Protein AF-A0A1Q6M593-F1 (afdb_monomer)

Mean predicted aligned error: 5.98 Å

Foldseek 3Di:
DPPPPQPPQPPQPDDQAFQLCNQLSPPDHDPAQLVQLPDPDRADQDPVRNVVSNQSNLVSVQKHKDFDDLQDDDDPRKWKKWKWWFPDPDSVQIDMGMWTDPDQQQIWGDHGPGGIDLAAPVRDGRSDCQPGHNDPVTDIHTDGMMMIHRD

Nearest PDB structures (foldseek):
  8vp5-assembly1_B  TM=4.917E-01  e=2.073E-02  Acetivibrio thermocellus ATCC 27405
  7t56-assembly1_B  TM=4.575E-01  e=1.259E-02  Acetivibrio thermocellus
  4gjh-assembly1_A  TM=2.678E-01  e=1.955E+00  Mus musculus
  5e1t-assembly1_C  TM=2.452E-01  e=1.432E+00  Homo sapiens
  8sm1-assembly1_G  TM=2.936E-01  e=7.693E+00  Human herpesvirus 4 strain B95-8

Structure (mmCIF, N/CA/C/O backbone):
data_AF-A0A1Q6M593-F1
#
_entry.id   AF-A0A1Q6M593-F1
#
loop_
_atom_site.group_PDB
_atom_site.id
_atom_site.type_symbol
_atom_site.label_atom_id
_atom_site.label_alt_id
_atom_site.label_comp_id
_atom_site.label_asym_id
_atom_site.label_entity_id
_atom_site.label_seq_id
_atom_site.pdbx_PDB_ins_code
_atom_site.Cartn_x
_atom_site.Cartn_y
_atom_site.Cartn_z
_atom_site.occupancy
_atom_site.B_iso_or_equiv
_atom_site.auth_seq_id
_atom_site.auth_comp_id
_atom_site.auth_asym_id
_atom_site.auth_atom_id
_atom_site.pdbx_PDB_model_num
ATOM 1 N N . MET A 1 1 ? -27.924 -5.957 20.687 1.00 37.91 1 MET A N 1
ATOM 2 C CA . MET A 1 1 ? -26.575 -5.798 20.103 1.00 37.91 1 MET A CA 1
ATOM 3 C C . MET A 1 1 ? -26.739 -5.461 18.632 1.00 37.91 1 MET A C 1
ATOM 5 O O . MET A 1 1 ? -27.301 -6.270 17.906 1.00 37.91 1 MET A O 1
ATOM 9 N N . ARG A 1 2 ? -26.372 -4.248 18.200 1.00 31.42 2 ARG A N 1
ATOM 10 C CA . ARG A 1 2 ? -26.352 -3.916 16.767 1.00 31.42 2 ARG A CA 1
ATOM 11 C C . ARG A 1 2 ? -25.159 -4.650 16.160 1.00 31.42 2 ARG A C 1
ATOM 13 O O . ARG A 1 2 ? -24.045 -4.433 16.623 1.00 31.42 2 ARG A O 1
ATOM 20 N N . SER A 1 3 ? -25.382 -5.524 15.177 1.00 34.72 3 SER A N 1
ATOM 21 C CA . SER A 1 3 ? -24.277 -6.063 14.386 1.00 34.72 3 SER A CA 1
ATOM 22 C C . SER A 1 3 ? -23.689 -4.898 13.597 1.00 34.72 3 SER A C 1
ATOM 24 O O . SER A 1 3 ? -24.270 -4.448 12.606 1.00 34.72 3 SER A O 1
ATOM 26 N N . ILE A 1 4 ? -22.577 -4.357 14.073 1.00 39.09 4 ILE A N 1
ATOM 27 C CA . ILE A 1 4 ? -21.749 -3.484 13.255 1.00 39.09 4 ILE A CA 1
ATOM 28 C C . ILE A 1 4 ? -21.273 -4.398 12.122 1.00 39.09 4 ILE A C 1
ATOM 30 O O . ILE A 1 4 ? -20.815 -5.509 12.369 1.00 39.09 4 ILE A O 1
ATOM 34 N N . LYS A 1 5 ? -21.546 -4.041 10.869 1.00 36.59 5 LYS A N 1
ATOM 35 C CA . LYS A 1 5 ? -20.965 -4.758 9.731 1.00 36.59 5 LYS A CA 1
ATOM 36 C C . LYS A 1 5 ? -19.542 -4.236 9.585 1.00 36.59 5 LYS A C 1
ATOM 38 O O . LYS A 1 5 ? -19.353 -3.026 9.706 1.00 36.59 5 LYS A O 1
ATOM 43 N N . LYS A 1 6 ? -18.579 -5.124 9.300 1.00 46.41 6 LYS A N 1
ATOM 44 C CA . LYS A 1 6 ? -17.244 -4.732 8.816 1.00 46.41 6 LYS A CA 1
ATOM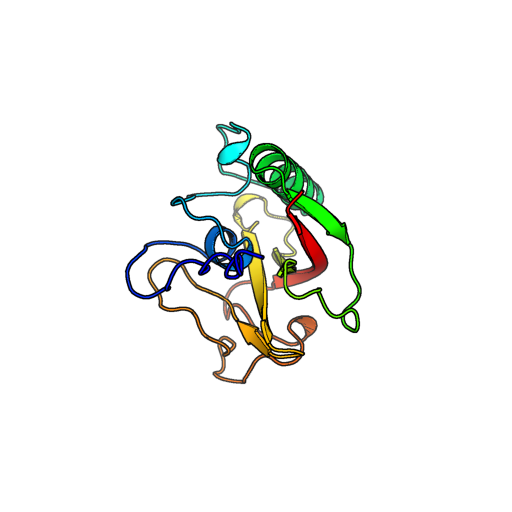 45 C C . LYS A 1 6 ? -17.452 -3.612 7.789 1.00 46.41 6 LYS A C 1
ATOM 47 O O . LYS A 1 6 ? -18.337 -3.801 6.938 1.00 46.41 6 LYS A O 1
ATOM 52 N N . PRO A 1 7 ? -16.763 -2.454 7.890 1.00 44.25 7 PRO A N 1
ATOM 53 C CA . PRO A 1 7 ? -16.890 -1.413 6.883 1.00 44.25 7 PRO A CA 1
ATOM 54 C C . PRO A 1 7 ? -16.755 -2.110 5.543 1.00 44.25 7 PRO A C 1
ATOM 56 O O . PRO A 1 7 ? -15.805 -2.876 5.348 1.00 44.25 7 PRO A O 1
ATOM 59 N N . ILE A 1 8 ? -17.762 -1.963 4.680 1.00 46.66 8 ILE A N 1
ATOM 60 C CA . ILE A 1 8 ? -17.663 -2.487 3.327 1.00 46.66 8 ILE A CA 1
ATOM 61 C C . ILE A 1 8 ? -16.540 -1.662 2.734 1.00 46.66 8 ILE A C 1
ATOM 63 O O . ILE A 1 8 ? -16.751 -0.521 2.328 1.00 46.66 8 ILE A O 1
ATOM 67 N N . GLY A 1 9 ? -15.332 -2.216 2.796 1.00 48.91 9 GLY A N 1
ATOM 68 C CA . GLY A 1 9 ? -14.206 -1.678 2.087 1.00 48.91 9 GLY A CA 1
ATOM 69 C C . GLY A 1 9 ? -14.649 -1.415 0.670 1.00 48.91 9 GLY A C 1
ATOM 70 O O . GLY A 1 9 ? -15.400 -2.229 0.125 1.00 48.91 9 GLY A O 1
ATOM 71 N N . LEU A 1 10 ? -14.290 -0.249 0.137 1.00 46.38 10 LEU A N 1
ATOM 72 C CA . LEU A 1 10 ? -14.780 0.244 -1.146 1.00 46.38 10 LEU A CA 1
ATOM 73 C C . LEU A 1 10 ? -15.029 -0.899 -2.130 1.00 46.38 10 LEU A C 1
ATOM 75 O O . LEU A 1 10 ? -14.093 -1.599 -2.512 1.00 46.38 10 LEU A O 1
ATOM 79 N N . THR A 1 11 ? -16.282 -1.086 -2.553 1.00 44.97 11 THR A N 1
ATOM 80 C CA . THR A 1 11 ? -16.617 -2.006 -3.643 1.00 44.97 11 THR A CA 1
ATOM 81 C C . THR A 1 11 ? -15.845 -1.541 -4.885 1.00 44.97 11 THR A C 1
ATOM 83 O O . THR A 1 11 ? -16.175 -0.482 -5.4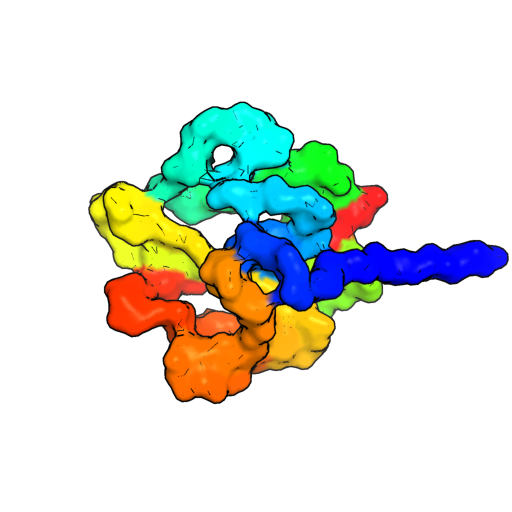26 1.00 44.97 11 THR A O 1
ATOM 86 N N . PRO A 1 12 ? -14.791 -2.248 -5.343 1.00 45.88 12 PRO A N 1
ATOM 87 C CA . PRO A 1 12 ? -13.750 -1.645 -6.186 1.00 45.88 12 PRO A CA 1
ATOM 88 C C . PRO A 1 12 ? -14.129 -1.425 -7.656 1.00 45.88 12 PRO A C 1
ATOM 90 O O . PRO A 1 12 ? -13.247 -1.334 -8.516 1.00 45.88 12 PRO A O 1
ATOM 93 N N . THR A 1 13 ? -15.417 -1.385 -7.979 1.00 42.97 13 THR A N 1
ATOM 94 C CA . THR A 1 13 ? -15.899 -1.410 -9.358 1.00 42.97 13 THR A CA 1
ATOM 95 C C . THR A 1 13 ? -15.874 -0.046 -10.043 1.00 42.97 13 THR A C 1
ATOM 97 O O . THR A 1 13 ? -15.869 -0.030 -11.270 1.00 42.97 13 THR A O 1
ATOM 100 N N . GLU A 1 14 ? -15.788 1.073 -9.306 1.00 38.09 14 GLU A N 1
ATOM 101 C CA . GLU A 1 14 ? -16.044 2.404 -9.897 1.00 38.09 14 GLU A CA 1
ATOM 102 C C . GLU A 1 14 ? -15.037 3.526 -9.583 1.00 38.09 14 GLU A C 1
ATOM 104 O O . GLU A 1 14 ? -15.208 4.632 -10.092 1.00 38.09 14 GLU A O 1
ATOM 109 N N . ARG A 1 15 ? -13.967 3.314 -8.797 1.00 42.47 15 ARG A N 1
ATOM 110 C CA . ARG A 1 15 ? -13.082 4.435 -8.400 1.00 42.47 15 ARG A CA 1
ATOM 111 C C . ARG A 1 15 ? -11.608 4.260 -8.766 1.00 42.47 15 ARG A C 1
ATOM 113 O O . ARG A 1 15 ? -11.031 3.178 -8.631 1.00 42.47 15 ARG A O 1
ATOM 120 N N . ARG A 1 16 ? -11.037 5.378 -9.237 1.00 46.31 16 ARG A N 1
ATOM 121 C CA . ARG A 1 16 ? -9.662 5.658 -9.701 1.00 46.31 16 ARG A CA 1
ATOM 122 C C . ARG A 1 16 ? -8.604 5.542 -8.588 1.00 46.31 16 ARG A C 1
ATOM 124 O O . ARG A 1 16 ? -7.731 6.387 -8.485 1.00 46.31 16 ARG A O 1
ATOM 131 N N . LEU A 1 17 ? -8.716 4.535 -7.736 1.00 57.91 17 LEU A N 1
ATOM 132 C CA . LEU A 1 17 ? -7.809 4.326 -6.612 1.00 57.91 17 LEU A CA 1
ATOM 133 C C . LEU A 1 17 ? -6.574 3.571 -7.092 1.00 57.91 17 LEU A C 1
ATOM 135 O O . LEU A 1 17 ? -6.686 2.690 -7.954 1.00 57.91 17 LEU A O 1
ATOM 139 N N . ASP A 1 18 ? -5.419 3.941 -6.565 1.00 80.44 18 ASP A N 1
ATOM 140 C CA . ASP A 1 18 ? -4.168 3.212 -6.732 1.00 80.44 18 ASP A CA 1
ATOM 141 C C . ASP A 1 18 ? -4.024 2.114 -5.665 1.00 80.44 18 ASP A C 1
ATOM 143 O O . ASP A 1 18 ? -4.982 1.758 -4.967 1.00 80.44 18 ASP A O 1
ATOM 147 N N . CYS A 1 19 ? -2.840 1.508 -5.608 1.00 89.62 19 CYS A N 1
ATOM 148 C CA . CYS A 1 19 ? -2.546 0.395 -4.720 1.00 89.62 19 CYS A CA 1
ATOM 149 C C . CYS A 1 19 ? -2.647 0.800 -3.245 1.00 89.62 19 CYS A C 1
ATOM 151 O O . CYS A 1 19 ? -3.146 0.006 -2.450 1.00 89.62 19 CYS A O 1
ATOM 153 N N . TYR A 1 20 ? -2.260 2.033 -2.903 1.00 91.88 20 TYR A N 1
ATOM 154 C CA . TYR A 1 20 ? -2.268 2.561 -1.543 1.00 91.88 20 TYR A CA 1
ATOM 155 C C . TYR A 1 20 ? -3.689 2.695 -0.995 1.00 91.88 20 TYR A C 1
ATOM 157 O O . TYR A 1 20 ? -4.048 2.014 -0.032 1.00 91.88 20 TYR A O 1
ATOM 165 N N . ALA A 1 21 ? -4.542 3.484 -1.655 1.00 89.19 21 ALA A N 1
ATOM 166 C CA . ALA A 1 21 ? -5.907 3.694 -1.174 1.00 89.19 21 ALA A CA 1
ATOM 167 C C . ALA A 1 21 ? -6.728 2.396 -1.149 1.00 89.19 21 ALA A C 1
ATOM 169 O O . ALA A 1 21 ? -7.566 2.192 -0.268 1.00 89.19 21 ALA A O 1
ATOM 170 N N . TYR A 1 22 ? -6.465 1.491 -2.098 1.00 89.25 22 TYR A N 1
ATOM 171 C CA . TYR A 1 22 ? -7.052 0.157 -2.091 1.00 89.25 22 TYR A CA 1
ATOM 172 C C . TYR A 1 22 ? -6.593 -0.671 -0.886 1.00 89.25 22 TYR A C 1
ATOM 174 O O . TYR A 1 22 ? -7.434 -1.210 -0.161 1.00 89.25 22 TYR A O 1
ATOM 182 N N . ALA A 1 23 ? -5.281 -0.787 -0.676 1.00 92.69 23 ALA A N 1
ATOM 183 C CA . ALA A 1 23 ? -4.734 -1.647 0.361 1.00 92.69 23 ALA A CA 1
ATOM 184 C C . ALA A 1 23 ? -5.098 -1.152 1.765 1.00 92.69 23 ALA A C 1
ATOM 186 O O . ALA A 1 23 ? -5.520 -1.953 2.596 1.00 92.69 23 ALA A O 1
ATOM 187 N N . CYS A 1 24 ? -5.050 0.161 1.989 1.00 91.56 24 CYS A N 1
ATOM 188 C CA . CYS A 1 24 ? -5.418 0.784 3.262 1.00 91.56 24 CYS A CA 1
ATOM 189 C C . CYS A 1 24 ? -6.930 0.921 3.476 1.00 91.56 24 CYS A C 1
ATOM 191 O O . CYS A 1 24 ? -7.369 1.429 4.500 1.00 91.56 24 CYS A O 1
ATOM 193 N N . ASN A 1 25 ? -7.743 0.453 2.525 1.00 86.56 25 ASN A N 1
ATOM 194 C CA . ASN A 1 25 ? -9.197 0.488 2.620 1.00 86.56 25 ASN A CA 1
ATOM 195 C C . ASN A 1 25 ? -9.795 1.905 2.795 1.00 86.56 25 ASN A C 1
ATOM 197 O O . ASN A 1 25 ? -10.821 2.081 3.452 1.00 86.56 25 ASN A O 1
ATOM 201 N N . LEU A 1 26 ? -9.169 2.917 2.189 1.00 84.56 26 LEU A N 1
ATOM 202 C CA . LEU A 1 26 ? -9.514 4.326 2.395 1.00 84.56 26 LEU A CA 1
ATOM 203 C C . LEU A 1 26 ? -10.730 4.737 1.574 1.00 84.56 26 LEU A C 1
ATOM 205 O O . LEU A 1 26 ? -10.704 4.673 0.353 1.00 84.56 26 LEU A O 1
ATOM 209 N N . ASN A 1 27 ? -11.781 5.249 2.215 1.00 71.31 27 ASN A N 1
ATOM 210 C CA . ASN A 1 27 ? -13.055 5.565 1.548 1.00 71.31 27 ASN A CA 1
ATOM 211 C C . ASN A 1 27 ? -13.048 6.833 0.667 1.00 71.31 27 ASN A C 1
ATOM 213 O O . ASN A 1 27 ? -14.065 7.168 0.046 1.00 71.31 27 ASN A O 1
ATOM 217 N N . LYS A 1 28 ? -11.909 7.522 0.571 1.00 71.25 28 LYS A N 1
ATOM 218 C CA . LYS A 1 28 ? -11.703 8.748 -0.208 1.00 71.25 28 LYS A CA 1
ATOM 219 C C . LYS A 1 28 ? -10.608 8.532 -1.263 1.00 71.25 28 LYS A C 1
ATOM 221 O O . LYS A 1 28 ? -9.643 7.826 -0.985 1.00 71.25 28 LYS A O 1
ATOM 226 N N . PRO A 1 29 ? -10.739 9.102 -2.478 1.00 69.44 29 PRO A N 1
ATOM 227 C CA . PRO A 1 29 ? -9.648 9.105 -3.445 1.00 69.44 29 PRO A CA 1
ATOM 228 C C . PRO A 1 29 ? -8.393 9.715 -2.830 1.00 69.44 29 PRO A C 1
ATOM 230 O O . PRO A 1 29 ? -8.482 10.794 -2.250 1.00 69.44 29 PRO A O 1
ATOM 233 N N . GLN A 1 30 ? -7.270 9.014 -2.942 1.00 78.00 30 GLN A N 1
ATOM 234 C CA . GLN A 1 30 ? -5.941 9.524 -2.621 1.00 78.00 30 GLN A CA 1
ATOM 235 C C . GLN A 1 30 ? -5.086 9.396 -3.876 1.00 78.00 30 GLN A C 1
ATOM 237 O O . GLN A 1 30 ? -5.235 8.429 -4.630 1.00 78.00 30 GLN A O 1
ATOM 242 N N . ASP A 1 31 ? -4.252 10.398 -4.111 1.00 76.62 31 ASP A N 1
ATOM 243 C CA . ASP A 1 31 ? -3.313 10.429 -5.221 1.00 76.62 31 ASP A CA 1
ATOM 244 C C . ASP A 1 31 ? -1.913 9.969 -4.814 1.00 76.62 31 ASP A C 1
ATOM 246 O O . ASP A 1 31 ? -1.174 9.511 -5.684 1.00 76.62 31 ASP A O 1
ATOM 250 N N . TYR A 1 32 ? -1.562 10.094 -3.532 1.00 86.75 32 TYR A N 1
ATOM 251 C CA . TYR A 1 32 ? -0.274 9.700 -2.968 1.00 86.75 32 TYR A CA 1
ATOM 252 C C . TYR A 1 32 ? -0.374 9.512 -1.446 1.00 86.75 32 TYR A C 1
ATOM 254 O O . TYR A 1 32 ? -1.341 9.930 -0.807 1.00 86.75 32 TYR A O 1
ATOM 262 N N . ILE A 1 33 ? 0.641 8.873 -0.872 1.00 91.69 33 ILE A N 1
ATOM 263 C CA . ILE A 1 33 ? 0.789 8.665 0.568 1.00 91.69 33 ILE A CA 1
ATOM 264 C C . ILE A 1 33 ? 1.239 9.935 1.305 1.00 91.69 33 ILE A C 1
ATOM 266 O O . ILE A 1 33 ? 2.151 10.631 0.860 1.00 91.69 33 ILE A O 1
ATOM 270 N N . GLY A 1 34 ? 0.621 10.231 2.447 1.00 93.94 34 GLY A N 1
ATOM 271 C CA . GLY A 1 34 ? 0.821 11.468 3.212 1.00 93.94 34 GLY A CA 1
ATOM 272 C C . GLY A 1 34 ? -0.203 12.559 2.882 1.00 93.94 34 GLY A C 1
ATOM 273 O O . GLY A 1 34 ? -0.238 13.598 3.540 1.00 93.94 34 GLY A O 1
ATOM 274 N N . GLN A 1 35 ? -1.050 12.354 1.869 1.00 92.62 35 GLN A N 1
ATOM 275 C CA . GLN A 1 35 ? -2.043 13.348 1.469 1.00 92.62 35 GLN A CA 1
ATOM 276 C C . GLN A 1 35 ? -3.095 13.594 2.563 1.00 92.62 35 GLN A C 1
ATOM 278 O O . GLN A 1 35 ? -3.586 14.716 2.688 1.00 92.62 35 GLN A O 1
ATOM 283 N N . ILE A 1 36 ? -3.447 12.583 3.364 1.00 92.62 36 ILE A N 1
ATOM 284 C CA . ILE A 1 36 ? -4.425 12.740 4.451 1.00 92.62 36 ILE A CA 1
ATOM 285 C C . ILE A 1 36 ? -3.833 13.592 5.570 1.00 92.62 36 ILE A C 1
ATOM 287 O O . ILE A 1 36 ? -4.500 14.508 6.045 1.00 92.62 36 ILE A O 1
ATOM 291 N N . ALA A 1 37 ? -2.576 13.334 5.924 1.00 94.38 37 ALA A N 1
ATOM 292 C CA . ALA A 1 37 ? -1.823 14.086 6.920 1.00 94.38 37 ALA A CA 1
ATOM 293 C C . ALA A 1 37 ? -1.382 15.486 6.447 1.00 94.38 37 ALA A C 1
ATOM 295 O O . ALA A 1 37 ? -0.736 16.218 7.195 1.00 94.38 37 ALA A O 1
ATOM 296 N N . GLY A 1 38 ? -1.729 15.882 5.217 1.00 94.25 38 GLY A N 1
ATOM 297 C CA . GLY A 1 38 ? -1.484 17.227 4.700 1.00 94.25 38 GLY A CA 1
ATOM 298 C C . GLY A 1 38 ? -0.098 17.449 4.092 1.00 94.25 38 GLY A C 1
ATOM 299 O O . GLY A 1 38 ? 0.296 18.600 3.912 1.00 94.25 38 GLY A O 1
ATOM 300 N N . TYR A 1 39 ? 0.643 16.392 3.741 1.00 92.38 39 TYR A N 1
ATOM 301 C CA . TYR A 1 39 ? 1.884 16.542 2.977 1.00 92.38 39 TYR A CA 1
ATOM 302 C C . TYR A 1 39 ? 1.557 17.079 1.575 1.00 92.38 39 TYR A C 1
ATOM 304 O O . TYR A 1 39 ? 0.776 16.479 0.837 1.00 92.38 39 TYR A O 1
ATOM 312 N N . GLU A 1 40 ? 2.151 18.211 1.197 1.00 88.81 40 GLU A N 1
ATOM 313 C CA . GLU A 1 40 ? 1.930 18.835 -0.119 1.00 88.81 40 GLU A CA 1
ATOM 314 C C . GLU A 1 40 ? 2.791 18.209 -1.226 1.00 88.81 40 GLU A C 1
ATOM 316 O O . GLU A 1 40 ? 2.402 18.215 -2.395 1.00 88.81 40 GLU A O 1
ATOM 321 N N . ASP A 1 41 ? 3.953 17.656 -0.866 1.00 86.19 41 ASP A N 1
ATOM 322 C CA . ASP A 1 41 ? 4.827 16.956 -1.804 1.00 86.19 41 ASP A CA 1
ATOM 323 C C . ASP A 1 41 ? 4.342 15.519 -2.004 1.00 86.19 41 ASP A C 1
ATOM 325 O O . ASP A 1 41 ? 4.215 14.751 -1.051 1.00 86.19 41 ASP A O 1
ATOM 329 N N . LYS A 1 42 ? 4.085 15.149 -3.255 1.00 85.12 42 LYS A N 1
ATOM 330 C CA . LYS A 1 42 ? 3.657 13.799 -3.636 1.00 85.12 42 LYS A CA 1
ATOM 331 C C . LYS A 1 42 ? 4.820 12.812 -3.717 1.00 85.12 42 LYS A C 1
ATOM 333 O O . LYS A 1 42 ? 4.585 11.603 -3.673 1.00 85.12 42 LYS A O 1
ATOM 338 N N . ASP A 1 43 ? 6.035 13.319 -3.905 1.00 84.88 43 ASP A N 1
ATOM 339 C CA . ASP A 1 43 ? 7.199 12.487 -4.128 1.00 84.88 43 ASP A CA 1
ATOM 340 C C . ASP A 1 43 ? 7.708 11.966 -2.775 1.00 84.88 43 ASP A C 1
ATOM 342 O O . ASP A 1 43 ? 7.659 12.642 -1.742 1.00 84.88 43 ASP A O 1
ATOM 346 N N . VAL A 1 44 ? 8.150 10.713 -2.786 1.00 82.81 44 VAL A N 1
ATOM 347 C CA . VAL A 1 44 ? 8.778 10.017 -1.660 1.00 82.81 44 VAL A CA 1
ATO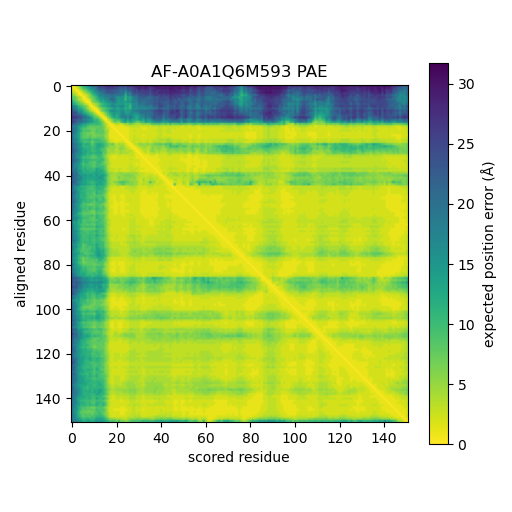M 348 C C . VAL A 1 44 ? 10.038 9.361 -2.183 1.00 82.81 44 VAL A C 1
ATOM 350 O O . VAL A 1 44 ? 10.070 8.914 -3.328 1.00 82.81 44 VAL A O 1
ATOM 353 N N . PHE A 1 45 ? 11.081 9.304 -1.363 1.00 86.12 45 PHE A N 1
ATOM 354 C CA . PHE A 1 45 ? 12.408 8.895 -1.837 1.00 86.12 45 PHE A CA 1
ATOM 355 C C . PHE A 1 45 ? 13.064 7.816 -0.976 1.00 86.12 45 PHE A C 1
ATOM 357 O O . PHE A 1 45 ? 14.224 7.467 -1.200 1.00 86.12 45 PHE A O 1
ATOM 364 N N . SER A 1 46 ? 12.356 7.310 0.034 1.00 91.06 46 SER A N 1
ATOM 365 C CA . SER A 1 46 ? 12.854 6.261 0.924 1.00 91.06 46 SER A CA 1
ATOM 366 C C . SER A 1 46 ? 11.721 5.428 1.511 1.00 91.06 46 SER A C 1
ATOM 368 O O . SER A 1 46 ? 10.569 5.866 1.579 1.00 91.06 46 SER A O 1
ATOM 370 N N . LYS A 1 47 ? 12.035 4.198 1.929 1.00 93.12 47 LYS A N 1
ATOM 371 C CA . LYS A 1 47 ? 11.036 3.305 2.537 1.00 93.12 47 LYS A CA 1
ATOM 372 C C . LYS A 1 47 ? 10.608 3.829 3.903 1.00 93.12 47 LYS A C 1
ATOM 374 O O . LYS A 1 47 ? 9.453 3.668 4.275 1.00 93.12 47 LYS A O 1
ATOM 379 N N . GL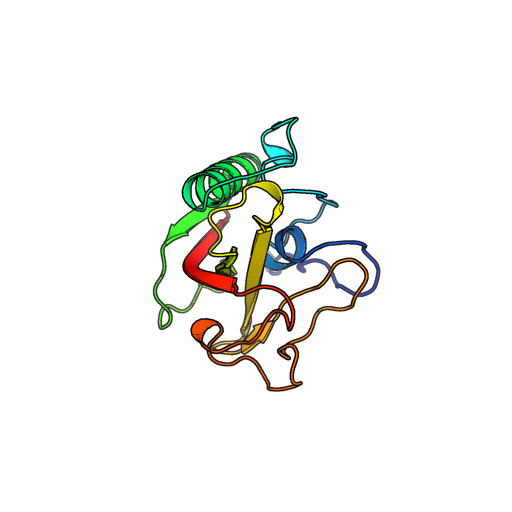U A 1 48 ? 11.526 4.480 4.612 1.00 95.06 48 GLU A N 1
ATOM 380 C CA . GLU A 1 48 ? 11.283 5.138 5.888 1.00 95.06 48 GLU A CA 1
ATOM 381 C C . GLU A 1 48 ? 10.230 6.236 5.727 1.00 95.06 48 GLU A C 1
ATOM 383 O O . GLU A 1 48 ? 9.266 6.259 6.481 1.00 95.06 48 GLU A O 1
ATOM 388 N N . GLU A 1 49 ? 10.347 7.065 4.687 1.00 94.44 49 GLU A N 1
ATOM 389 C CA . GLU A 1 49 ? 9.376 8.119 4.385 1.00 94.44 49 GLU A CA 1
ATOM 390 C C . GLU A 1 49 ? 8.006 7.556 3.975 1.00 94.44 49 GLU A C 1
ATOM 392 O O . GLU A 1 49 ? 6.972 8.072 4.394 1.00 94.44 49 GLU A O 1
ATOM 397 N N . VAL A 1 50 ? 7.971 6.460 3.206 1.00 95.44 50 VAL A N 1
ATOM 398 C CA . VAL A 1 50 ? 6.706 5.777 2.881 1.00 95.44 50 VAL A CA 1
ATOM 399 C C . VAL A 1 50 ? 6.030 5.257 4.156 1.00 95.44 50 VAL A C 1
ATOM 401 O O . VAL A 1 50 ? 4.825 5.421 4.320 1.00 95.44 50 VAL A O 1
ATOM 404 N N . ILE A 1 51 ? 6.783 4.653 5.079 1.00 97.50 51 ILE A N 1
ATOM 405 C CA . ILE A 1 51 ? 6.237 4.154 6.350 1.00 97.50 51 ILE A CA 1
ATOM 406 C C . ILE A 1 51 ? 5.791 5.314 7.251 1.00 97.50 51 ILE A C 1
ATOM 408 O O . ILE A 1 51 ? 4.711 5.245 7.832 1.00 97.50 51 ILE A O 1
ATOM 412 N N . GLU A 1 52 ? 6.575 6.387 7.349 1.00 97.38 52 GLU A N 1
ATOM 413 C CA . GLU A 1 52 ? 6.223 7.585 8.120 1.00 97.38 52 GLU A CA 1
ATOM 414 C C . GLU A 1 52 ? 4.894 8.176 7.639 1.00 97.38 52 GLU A C 1
ATOM 416 O O . GLU A 1 52 ? 3.970 8.368 8.430 1.00 97.38 52 GLU A O 1
ATOM 421 N N . ARG A 1 53 ? 4.766 8.391 6.326 1.00 96.62 53 ARG A N 1
ATOM 422 C CA . ARG A 1 53 ? 3.560 8.968 5.729 1.00 96.62 53 ARG A CA 1
ATOM 423 C C . ARG A 1 53 ? 2.361 8.017 5.783 1.00 96.62 53 ARG A C 1
ATOM 425 O O . ARG A 1 53 ? 1.240 8.490 5.950 1.00 96.62 53 ARG A O 1
ATOM 432 N N . LEU A 1 54 ? 2.577 6.695 5.710 1.00 96.81 54 LEU A N 1
ATOM 433 C CA . LEU A 1 54 ? 1.539 5.691 5.991 1.00 96.81 54 LEU A CA 1
ATOM 434 C C . LEU A 1 54 ? 0.977 5.895 7.399 1.00 96.81 54 LEU A C 1
ATOM 436 O O . LEU A 1 54 ? -0.234 5.981 7.576 1.00 96.81 54 LEU A O 1
ATOM 440 N N . ILE A 1 55 ? 1.859 5.945 8.399 1.00 97.62 55 ILE A N 1
ATOM 441 C CA . ILE A 1 55 ? 1.471 6.071 9.805 1.00 97.62 55 ILE A CA 1
ATOM 442 C C . ILE A 1 55 ? 0.744 7.396 10.035 1.00 97.62 55 ILE A C 1
ATOM 444 O O . ILE A 1 55 ? -0.294 7.400 10.695 1.00 97.62 55 ILE A O 1
ATOM 448 N N . ALA A 1 56 ? 1.250 8.496 9.475 1.00 97.00 56 ALA A N 1
ATOM 449 C CA . ALA A 1 56 ? 0.632 9.812 9.599 1.00 97.00 56 ALA A CA 1
ATOM 450 C C . ALA A 1 56 ? -0.793 9.822 9.019 1.00 97.00 56 ALA A C 1
ATOM 452 O O . ALA A 1 56 ? -1.734 10.193 9.716 1.00 97.00 56 ALA A O 1
ATOM 453 N N . ASP A 1 57 ? -0.975 9.329 7.789 1.00 95.31 57 ASP A N 1
ATOM 454 C CA . ASP A 1 57 ? -2.294 9.252 7.153 1.00 95.31 57 ASP A CA 1
ATOM 455 C C . ASP A 1 57 ? -3.275 8.371 7.934 1.00 95.31 57 ASP A C 1
ATOM 457 O O . ASP A 1 57 ? -4.450 8.711 8.053 1.00 95.31 57 ASP A O 1
ATOM 461 N N . MET A 1 58 ? -2.813 7.222 8.437 1.00 94.69 58 MET A N 1
ATOM 462 C CA . MET A 1 58 ? -3.670 6.301 9.184 1.00 94.69 58 MET A CA 1
ATOM 463 C C . MET A 1 58 ? -4.037 6.867 10.558 1.00 94.69 58 MET A C 1
ATOM 465 O O . MET A 1 58 ? -5.162 6.675 11.008 1.00 94.69 58 MET A O 1
ATOM 469 N N . THR A 1 59 ? -3.135 7.617 11.194 1.00 95.31 59 THR A N 1
ATOM 470 C CA . THR A 1 59 ? -3.401 8.281 12.480 1.00 95.31 59 THR A CA 1
ATOM 471 C C . THR A 1 59 ? -4.547 9.286 12.360 1.00 95.31 59 THR A C 1
ATOM 473 O O . THR A 1 59 ? -5.429 9.297 13.213 1.00 95.31 59 THR A O 1
ATOM 476 N N . GLU A 1 60 ? -4.588 10.069 11.279 1.00 94.56 60 GLU A N 1
ATOM 477 C CA . GLU A 1 60 ? -5.687 11.008 10.992 1.00 94.56 60 GLU A CA 1
ATOM 478 C C . GLU A 1 60 ? -7.037 10.315 10.722 1.00 94.56 60 GLU A C 1
ATOM 480 O O . GLU A 1 60 ? -8.091 10.945 10.795 1.00 94.56 60 GLU A O 1
ATOM 485 N N . GLU A 1 61 ? -7.022 9.019 10.405 1.00 90.50 61 GLU A N 1
ATOM 486 C CA . GLU A 1 61 ? -8.218 8.194 10.201 1.00 90.50 61 GLU A CA 1
ATOM 487 C C . GLU A 1 61 ? -8.554 7.330 11.431 1.00 90.50 61 GLU A C 1
ATOM 489 O O . GLU A 1 61 ? -9.342 6.392 11.312 1.00 90.50 61 GLU A O 1
ATOM 494 N N . ASP A 1 62 ? -7.959 7.621 12.595 1.00 93.25 62 ASP A N 1
ATOM 495 C CA . ASP A 1 62 ? -8.093 6.830 13.825 1.00 93.25 62 ASP A CA 1
ATOM 496 C C . ASP A 1 62 ? -7.716 5.346 13.611 1.00 93.25 62 ASP A C 1
ATOM 498 O O . ASP A 1 62 ? -8.357 4.424 14.117 1.00 93.25 62 ASP A O 1
ATOM 502 N N . ILE A 1 63 ? -6.667 5.088 12.825 1.00 94.19 63 ILE A N 1
ATOM 503 C CA . ILE A 1 63 ? -6.137 3.752 12.537 1.00 94.19 63 ILE A CA 1
ATOM 504 C C . ILE A 1 63 ? -4.701 3.661 13.057 1.00 94.19 63 ILE A C 1
ATOM 506 O O . ILE A 1 63 ? -3.788 4.335 12.582 1.00 94.19 63 ILE A O 1
ATOM 510 N N . TYR A 1 64 ? -4.471 2.755 14.002 1.00 94.69 64 TYR A N 1
ATOM 511 C CA . TYR A 1 64 ? -3.131 2.412 14.459 1.00 94.69 64 TYR A CA 1
ATOM 512 C C . TYR A 1 64 ? -2.442 1.458 13.475 1.00 94.69 64 TYR A C 1
ATOM 514 O O . TYR A 1 64 ? -3.017 0.453 13.056 1.00 94.69 64 TYR A O 1
ATOM 522 N N . VAL A 1 65 ? -1.189 1.755 13.127 1.00 97.44 65 VAL A N 1
ATOM 523 C CA . VAL A 1 65 ? -0.362 0.927 12.239 1.00 97.44 65 VAL A CA 1
ATOM 524 C C . VAL A 1 65 ? 0.726 0.243 13.049 1.00 97.44 65 VAL A C 1
ATOM 526 O O . VAL A 1 65 ? 1.460 0.890 13.796 1.00 97.44 65 VAL A O 1
ATOM 529 N N . ARG A 1 66 ? 0.877 -1.064 12.856 1.00 97.25 66 ARG A N 1
ATOM 530 C CA . ARG A 1 66 ? 1.971 -1.842 13.448 1.00 97.25 66 ARG A CA 1
ATOM 531 C C . ARG A 1 66 ? 2.547 -2.828 12.455 1.00 97.25 66 ARG A C 1
ATOM 533 O O . ARG A 1 66 ? 1.846 -3.294 11.561 1.00 97.25 66 ARG A O 1
ATOM 540 N N . GLU A 1 67 ? 3.807 -3.183 12.648 1.00 97.88 67 GLU A N 1
ATOM 541 C CA . GLU A 1 67 ? 4.418 -4.287 11.915 1.00 97.88 67 GLU A CA 1
ATOM 542 C C . GLU A 1 67 ? 3.734 -5.622 12.243 1.00 97.88 67 GLU A C 1
ATOM 544 O O . GLU A 1 67 ? 3.134 -5.807 13.309 1.00 97.88 67 GLU A O 1
ATOM 549 N N . ALA A 1 68 ? 3.834 -6.554 11.302 1.00 97.44 68 ALA A N 1
ATOM 550 C CA . ALA A 1 68 ? 3.308 -7.903 11.424 1.00 97.44 68 ALA A CA 1
ATOM 551 C C . ALA A 1 68 ? 4.227 -8.929 10.754 1.00 97.44 68 ALA A C 1
ATOM 553 O O . ALA A 1 68 ? 5.109 -8.596 9.960 1.00 97.44 68 ALA A O 1
ATOM 554 N N . SER A 1 69 ? 4.001 -10.207 11.051 1.00 96.94 69 SER A N 1
ATOM 555 C CA . SER A 1 69 ? 4.644 -11.316 10.335 1.00 96.94 69 SER A CA 1
ATOM 556 C C . SER A 1 69 ? 3.794 -11.788 9.154 1.00 96.94 69 SER A C 1
ATOM 558 O O . SER A 1 69 ? 2.626 -11.421 9.026 1.00 96.94 69 SER A O 1
ATOM 560 N N . TYR A 1 70 ? 4.339 -12.647 8.286 1.00 95.94 70 TYR A N 1
ATOM 561 C CA . TYR A 1 70 ? 3.554 -13.282 7.219 1.00 95.94 70 TYR A CA 1
ATOM 562 C C . TYR A 1 70 ? 2.466 -14.211 7.784 1.00 95.94 70 TYR A C 1
ATOM 564 O O . TYR A 1 70 ? 1.366 -14.282 7.240 1.00 95.94 70 TYR A O 1
ATOM 572 N N . GLU A 1 71 ? 2.750 -14.887 8.892 1.00 95.00 71 GLU A N 1
ATOM 573 C CA . GLU A 1 71 ? 1.890 -15.893 9.513 1.00 95.00 71 GLU A CA 1
ATOM 574 C C . GLU A 1 71 ? 0.775 -15.284 10.367 1.00 95.00 71 GLU A C 1
ATOM 576 O O . GLU A 1 71 ? -0.236 -15.941 10.621 1.00 95.00 71 GLU A O 1
ATOM 581 N N . GLU A 1 72 ? 0.948 -14.038 10.808 1.00 94.94 72 GLU A N 1
ATOM 582 C CA . GLU A 1 72 ? -0.037 -13.347 11.627 1.00 94.94 72 GLU A CA 1
ATOM 583 C C . GLU A 1 72 ? -1.348 -13.139 10.866 1.00 94.94 72 GLU A C 1
ATOM 585 O O . GLU A 1 72 ? -1.362 -12.635 9.745 1.00 94.94 72 GLU A O 1
ATOM 590 N N . THR A 1 73 ? -2.462 -13.528 11.477 1.00 91.81 73 THR A N 1
ATOM 591 C CA . THR A 1 73 ? -3.792 -13.358 10.888 1.00 91.81 73 THR A CA 1
ATOM 592 C C . THR A 1 73 ? -4.450 -12.123 11.507 1.00 91.81 73 THR A C 1
ATOM 594 O O . THR A 1 73 ? -4.575 -12.100 12.733 1.00 91.81 73 THR A O 1
ATOM 597 N N . PRO A 1 74 ? -4.869 -11.116 10.713 1.00 90.56 74 PRO A N 1
ATOM 598 C CA . PRO A 1 74 ? -5.616 -9.977 11.242 1.00 90.56 74 PRO A CA 1
ATOM 599 C C . PRO A 1 74 ? -6.942 -10.449 11.844 1.00 90.56 74 PRO A C 1
ATOM 601 O O . PRO A 1 74 ? -7.563 -11.392 11.343 1.00 90.56 74 PRO A O 1
ATOM 604 N N . SER A 1 75 ? -7.410 -9.773 12.888 1.00 88.38 75 SER A N 1
ATOM 605 C CA . SER A 1 75 ? -8.778 -9.941 13.373 1.00 88.38 75 SER A CA 1
ATOM 606 C C . SER A 1 75 ? -9.808 -9.505 12.324 1.00 88.38 75 SER A C 1
ATOM 608 O O . SER A 1 75 ? -9.500 -8.866 11.314 1.00 88.38 75 SER A O 1
ATOM 610 N N . ASP A 1 76 ? -11.083 -9.798 12.586 1.00 82.88 76 ASP A N 1
ATOM 611 C CA . ASP A 1 76 ? -12.179 -9.441 11.683 1.00 82.88 76 ASP A CA 1
ATOM 612 C C . ASP A 1 76 ? -12.318 -7.931 11.431 1.00 82.88 76 ASP A C 1
ATOM 614 O O . ASP A 1 76 ? -12.995 -7.556 10.475 1.00 82.88 76 ASP A O 1
ATOM 618 N N . TRP A 1 77 ? -11.675 -7.071 12.220 1.00 83.00 77 TRP A N 1
ATOM 619 C CA . TRP A 1 77 ? -11.751 -5.609 12.105 1.00 83.00 77 TRP A CA 1
ATOM 620 C C . TRP A 1 77 ? -10.454 -4.968 11.626 1.00 83.00 77 TRP A C 1
ATOM 622 O O . TRP A 1 77 ? -10.444 -3.786 11.311 1.00 83.00 77 TRP A O 1
ATOM 632 N N . GLU A 1 78 ? -9.389 -5.754 11.533 1.00 91.25 78 GLU A N 1
ATOM 633 C CA . GLU A 1 78 ? -8.084 -5.310 11.072 1.00 91.25 78 GLU A CA 1
ATOM 634 C C . GLU A 1 78 ? -7.907 -5.595 9.577 1.00 91.25 78 GLU A C 1
ATOM 636 O O . GLU A 1 78 ? -8.542 -6.486 8.991 1.00 91.25 78 GLU A O 1
ATOM 641 N N . TRP A 1 79 ? -6.991 -4.852 8.961 1.00 93.38 79 TRP A N 1
ATOM 642 C CA . TRP A 1 79 ? -6.494 -5.155 7.622 1.00 93.38 79 TRP A CA 1
ATOM 643 C C . TRP A 1 79 ? -5.008 -5.441 7.674 1.00 93.38 79 TRP A C 1
ATOM 645 O O . TRP A 1 79 ? -4.253 -4.704 8.299 1.00 93.38 79 TRP A O 1
ATOM 655 N N . LYS A 1 80 ? -4.581 -6.488 6.970 1.00 96.38 80 LYS A N 1
ATOM 656 C CA . LYS A 1 80 ? -3.167 -6.775 6.769 1.00 96.38 80 LYS A CA 1
ATOM 657 C C . LYS A 1 80 ? -2.741 -6.322 5.384 1.00 96.38 80 LYS A C 1
ATOM 659 O O . LYS A 1 80 ? -3.342 -6.719 4.383 1.00 96.38 80 LYS A O 1
ATOM 664 N N . ILE A 1 81 ?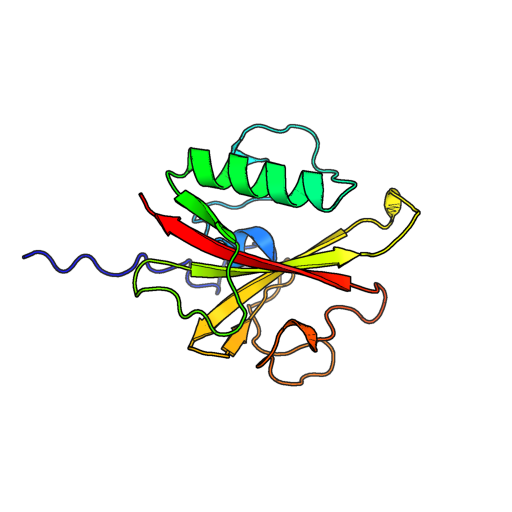 -1.692 -5.517 5.335 1.00 97.50 81 ILE A N 1
ATOM 665 C CA . ILE A 1 81 ? -1.094 -5.013 4.104 1.00 97.50 81 ILE A CA 1
ATOM 666 C C . ILE A 1 81 ? 0.382 -5.394 4.035 1.00 97.50 81 ILE A C 1
ATOM 668 O O . ILE A 1 81 ? 0.997 -5.771 5.034 1.00 97.50 81 ILE A O 1
ATOM 672 N N . CYS A 1 82 ? 0.965 -5.288 2.850 1.00 97.69 82 CYS A N 1
ATOM 673 C CA . CYS A 1 82 ? 2.409 -5.306 2.680 1.00 97.69 82 CYS A CA 1
ATOM 674 C C . CYS A 1 82 ? 2.863 -4.171 1.777 1.00 97.69 82 CYS A C 1
ATOM 676 O O . CYS A 1 82 ? 2.138 -3.769 0.863 1.00 97.69 82 CYS A O 1
ATOM 678 N N . LEU A 1 83 ? 4.083 -3.712 2.031 1.00 97.69 83 LEU A N 1
ATOM 679 C CA . LEU A 1 83 ? 4.738 -2.642 1.299 1.00 97.69 83 LEU A CA 1
ATOM 680 C C . LEU A 1 83 ? 5.906 -3.193 0.481 1.00 97.69 83 LEU A C 1
ATOM 682 O O . LEU A 1 83 ? 6.714 -3.986 0.973 1.00 97.69 83 LEU A O 1
ATOM 686 N N . PHE A 1 84 ? 6.013 -2.701 -0.745 1.00 96.88 84 PHE A N 1
ATOM 687 C CA . PHE A 1 84 ? 7.178 -2.825 -1.600 1.00 96.88 84 PHE A CA 1
ATOM 688 C C . PHE A 1 84 ? 7.678 -1.449 -2.010 1.00 96.88 84 PHE A C 1
ATOM 690 O O . PHE A 1 84 ? 6.884 -0.521 -2.144 1.00 96.88 84 PHE A O 1
ATOM 697 N N . VAL A 1 85 ? 8.973 -1.344 -2.282 1.00 94.94 85 VAL A N 1
ATOM 698 C CA . VAL A 1 85 ? 9.599 -0.137 -2.836 1.00 94.94 85 VAL A CA 1
ATOM 699 C C . VAL A 1 85 ? 10.534 -0.512 -3.974 1.00 94.94 85 VAL A C 1
ATOM 701 O O . VAL A 1 85 ? 11.073 -1.617 -3.986 1.00 94.94 85 VAL A O 1
ATOM 704 N N . VAL A 1 86 ? 10.738 0.377 -4.937 1.00 92.88 86 VAL A N 1
ATOM 705 C CA . VAL A 1 86 ? 11.748 0.176 -5.980 1.00 92.88 86 VAL A CA 1
ATOM 706 C C . VAL A 1 86 ? 13.129 0.400 -5.375 1.00 92.88 86 VAL A C 1
ATOM 708 O O . VAL A 1 86 ? 13.437 1.476 -4.869 1.00 92.88 86 VAL A O 1
ATOM 711 N N . ASP A 1 87 ? 13.964 -0.636 -5.423 1.00 80.12 87 ASP A N 1
ATOM 712 C CA . ASP A 1 87 ? 15.352 -0.576 -4.965 1.00 80.12 87 ASP A CA 1
ATOM 713 C C . ASP A 1 87 ? 16.217 0.081 -6.045 1.00 80.12 87 ASP A C 1
ATOM 715 O O . ASP A 1 87 ? 16.631 -0.559 -7.015 1.00 80.12 87 ASP A O 1
ATOM 719 N N . THR A 1 88 ? 16.407 1.394 -5.917 1.00 82.44 88 THR A N 1
ATOM 720 C CA . THR A 1 88 ? 17.151 2.223 -6.868 1.00 82.44 88 THR A CA 1
ATOM 721 C C . THR A 1 88 ? 17.932 3.324 -6.152 1.00 82.44 88 THR A C 1
ATOM 723 O O . THR A 1 88 ? 17.502 3.862 -5.133 1.00 82.44 88 THR A O 1
ATOM 726 N N . GLY A 1 89 ? 19.094 3.683 -6.705 1.00 80.31 89 GLY A N 1
ATOM 727 C CA . GLY A 1 89 ? 19.843 4.879 -6.302 1.00 80.31 89 GLY A CA 1
ATOM 728 C C . GLY A 1 89 ? 19.362 6.158 -6.999 1.00 80.31 89 GLY A C 1
ATOM 729 O O . GLY A 1 89 ? 19.809 7.249 -6.646 1.00 80.31 89 GLY A O 1
ATOM 730 N N . ASN A 1 90 ? 18.475 6.036 -7.993 1.00 83.88 90 ASN A N 1
ATOM 731 C CA . ASN A 1 90 ? 17.893 7.160 -8.713 1.00 83.88 90 ASN A CA 1
ATOM 732 C C . ASN A 1 90 ? 16.550 7.553 -8.084 1.00 83.88 90 ASN A C 1
ATOM 734 O O . ASN A 1 90 ? 15.563 6.833 -8.209 1.00 83.88 90 ASN A O 1
ATOM 738 N N . LYS A 1 91 ? 16.500 8.733 -7.463 1.00 78.69 91 LYS A N 1
ATOM 739 C CA . LYS A 1 91 ? 15.284 9.276 -6.839 1.00 78.69 91 LYS A CA 1
ATOM 740 C C . LYS A 1 91 ? 14.101 9.405 -7.804 1.00 78.69 91 LYS A C 1
ATOM 742 O O . LYS A 1 91 ? 12.968 9.287 -7.366 1.00 78.69 91 LYS A O 1
ATOM 747 N N . GLU A 1 92 ? 14.352 9.606 -9.096 1.00 81.31 92 GLU A N 1
ATOM 748 C CA . GLU A 1 92 ? 13.297 9.726 -10.116 1.00 81.31 92 GLU A CA 1
ATOM 749 C C . GLU A 1 92 ? 12.653 8.380 -10.486 1.00 81.31 92 GLU A C 1
ATOM 751 O O . GLU A 1 92 ? 11.601 8.338 -11.121 1.00 81.31 92 GLU A O 1
ATOM 756 N N . GLU A 1 93 ? 13.290 7.269 -10.114 1.00 85.00 93 GLU A N 1
ATOM 757 C CA . GLU A 1 93 ? 12.780 5.911 -10.322 1.00 85.00 93 GLU A CA 1
ATOM 758 C C . GLU A 1 93 ? 12.186 5.309 -9.049 1.00 85.00 93 GLU A C 1
ATOM 760 O O . GLU A 1 93 ? 11.700 4.175 -9.082 1.00 85.00 93 GLU A O 1
ATOM 765 N N . TYR A 1 94 ? 12.253 6.039 -7.934 1.00 88.38 94 TYR A N 1
ATOM 766 C CA . TYR A 1 94 ? 11.692 5.579 -6.681 1.00 88.38 94 TYR A CA 1
ATOM 767 C C . TYR A 1 94 ? 10.172 5.481 -6.811 1.00 88.38 94 TYR A C 1
ATOM 769 O O . TYR A 1 94 ? 9.500 6.407 -7.258 1.00 88.38 94 TYR A O 1
ATOM 777 N N . ASP A 1 95 ? 9.636 4.336 -6.416 1.00 91.88 95 ASP A N 1
ATOM 778 C CA . ASP A 1 95 ? 8.206 4.078 -6.406 1.00 91.88 95 ASP A CA 1
ATOM 779 C C . ASP A 1 95 ? 7.887 3.082 -5.290 1.00 91.88 95 ASP A C 1
ATOM 781 O O . ASP A 1 95 ? 8.773 2.388 -4.780 1.00 91.88 95 ASP A O 1
ATOM 785 N N . TYR A 1 96 ? 6.620 3.000 -4.906 1.00 93.25 96 TYR A N 1
ATOM 786 C CA . TYR A 1 96 ? 6.135 2.086 -3.886 1.00 93.25 96 TYR A CA 1
ATOM 787 C C . TYR A 1 96 ? 4.887 1.353 -4.358 1.00 93.25 96 TYR A C 1
ATOM 789 O O . TYR A 1 96 ? 4.126 1.818 -5.203 1.00 93.25 96 TYR A O 1
ATOM 797 N N . HIS A 1 97 ? 4.653 0.175 -3.791 1.00 95.06 97 HIS A N 1
ATOM 798 C CA . HIS A 1 97 ? 3.468 -0.607 -4.104 1.00 95.06 97 HIS A CA 1
ATOM 799 C C . HIS A 1 97 ? 2.920 -1.291 -2.867 1.00 95.06 97 HIS A C 1
ATOM 801 O O . HIS A 1 97 ? 3.668 -1.853 -2.069 1.00 95.06 97 HIS A O 1
ATOM 807 N N . PHE A 1 98 ? 1.598 -1.280 -2.742 1.00 95.75 98 PHE A N 1
ATOM 808 C CA . PHE A 1 98 ? 0.899 -1.933 -1.647 1.00 95.75 98 PHE A CA 1
ATOM 809 C C . PHE A 1 98 ? 0.062 -3.113 -2.139 1.00 95.75 98 PHE A C 1
ATOM 811 O O . PHE A 1 98 ? -0.557 -3.073 -3.206 1.00 95.75 98 PHE A O 1
ATOM 818 N N . MET A 1 99 ? -0.007 -4.155 -1.315 1.00 96.12 99 MET A N 1
ATOM 819 C CA . MET A 1 99 ? -0.989 -5.232 -1.456 1.00 96.12 99 MET A CA 1
ATOM 820 C C . MET A 1 99 ? -1.720 -5.437 -0.134 1.00 96.12 99 MET A C 1
ATOM 822 O O . MET A 1 99 ? -1.199 -5.095 0.926 1.00 96.12 99 MET A O 1
ATOM 826 N N . ARG A 1 100 ? -2.913 -6.027 -0.196 1.00 95.31 100 ARG A N 1
ATOM 827 C CA . ARG A 1 100 ? -3.733 -6.363 0.970 1.00 95.31 100 ARG A CA 1
ATOM 828 C C . ARG A 1 100 ? -4.069 -7.841 0.983 1.00 95.31 100 ARG A C 1
ATOM 830 O O . ARG A 1 100 ? -4.351 -8.426 -0.061 1.00 95.31 100 ARG A O 1
ATOM 837 N N . GLU A 1 101 ? -4.083 -8.428 2.170 1.00 94.50 101 GLU A N 1
ATOM 838 C CA . GLU A 1 101 ? -4.625 -9.761 2.389 1.00 94.50 101 GLU A CA 1
ATOM 839 C C . GLU A 1 101 ? -6.158 -9.682 2.480 1.00 94.50 101 GLU A C 1
ATOM 841 O O . GLU A 1 101 ? -6.717 -9.225 3.475 1.00 94.50 101 GLU A O 1
ATOM 846 N N . ASP A 1 102 ? -6.861 -10.101 1.425 1.00 85.94 102 ASP A N 1
ATOM 847 C CA . ASP A 1 102 ? -8.334 -10.090 1.401 1.00 85.94 102 ASP A CA 1
ATOM 848 C C . ASP A 1 102 ? -8.939 -11.319 2.089 1.00 85.94 102 ASP A C 1
ATOM 850 O O . ASP A 1 102 ? -10.076 -11.292 2.566 1.00 85.94 102 ASP A O 1
ATOM 854 N N . LYS A 1 103 ? -8.202 -12.432 2.070 1.00 84.81 103 LYS A N 1
ATOM 855 C CA . LYS A 1 103 ? -8.525 -13.699 2.739 1.00 84.81 103 LYS A CA 1
ATOM 856 C C . LYS A 1 10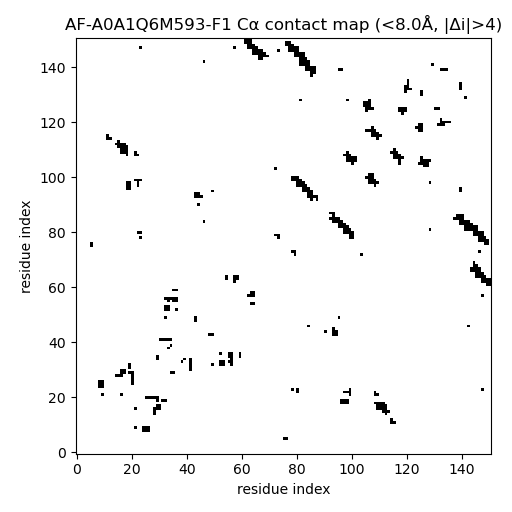3 ? -7.215 -14.326 3.210 1.00 84.81 103 LYS A C 1
ATOM 858 O O . LYS A 1 103 ? -6.192 -14.037 2.595 1.00 84.81 103 LYS A O 1
ATOM 863 N N . PRO A 1 104 ? -7.228 -15.234 4.203 1.00 84.50 104 PRO A N 1
ATOM 864 C CA . PRO A 1 104 ? -6.006 -15.871 4.684 1.00 84.50 104 PRO A CA 1
ATOM 865 C C . PRO A 1 104 ? -5.136 -16.394 3.535 1.00 84.50 104 PRO A C 1
ATOM 867 O O . PRO A 1 104 ? -5.572 -17.242 2.748 1.00 84.50 104 PRO A O 1
ATOM 870 N N . ARG A 1 105 ? -3.916 -15.858 3.426 1.00 84.88 105 ARG A N 1
ATOM 871 C CA . ARG A 1 105 ? -2.916 -16.165 2.392 1.00 84.88 105 ARG A CA 1
ATOM 872 C C . ARG A 1 105 ? -3.390 -15.924 0.956 1.00 84.88 105 ARG A C 1
ATOM 874 O O . ARG A 1 105 ? -2.949 -16.601 0.027 1.00 84.88 105 ARG A O 1
ATOM 881 N N . ARG A 1 106 ? -4.309 -14.982 0.754 1.00 91.19 106 ARG A N 1
ATOM 882 C CA . ARG A 1 106 ? -4.750 -14.507 -0.561 1.00 91.19 106 ARG A CA 1
ATOM 883 C C . ARG A 1 106 ? -4.616 -13.002 -0.597 1.00 91.19 106 ARG A C 1
ATOM 885 O O . ARG A 1 106 ? -5.365 -12.277 0.058 1.00 91.19 106 ARG A O 1
ATOM 892 N N . TRP A 1 107 ? -3.656 -12.572 -1.394 1.00 95.75 107 TRP A N 1
ATOM 893 C CA . TRP A 1 107 ? -3.282 -11.181 -1.509 1.00 95.75 107 TRP A CA 1
ATOM 894 C C . TRP A 1 107 ? -3.789 -10.622 -2.822 1.00 95.75 107 TRP A C 1
ATOM 896 O O . TRP A 1 107 ? -3.841 -11.320 -3.836 1.00 95.75 107 TRP A O 1
ATOM 906 N N . SER A 1 108 ? -4.162 -9.355 -2.799 1.00 94.50 108 SER A N 1
ATOM 907 C CA . SER A 1 108 ? -4.559 -8.634 -3.990 1.00 94.50 108 SER A CA 1
ATOM 908 C C . SER A 1 108 ? -4.010 -7.221 -3.968 1.00 94.50 108 SER A C 1
ATOM 910 O O . SER A 1 108 ? -3.632 -6.665 -2.934 1.00 94.50 108 SER A O 1
ATOM 912 N N . HIS A 1 109 ? -3.970 -6.632 -5.149 1.00 92.50 109 HIS A N 1
ATOM 913 C CA . HIS A 1 109 ? -3.505 -5.274 -5.361 1.00 92.50 109 HIS A CA 1
ATOM 914 C C . HIS A 1 109 ? -4.304 -4.629 -6.481 1.00 92.50 109 HIS A C 1
ATOM 916 O O . HIS A 1 109 ? -5.078 -5.286 -7.185 1.00 92.50 109 HIS A O 1
ATOM 922 N N . LYS A 1 110 ? -4.144 -3.319 -6.633 1.00 88.25 110 LYS A N 1
ATOM 923 C CA . LYS A 1 110 ? -4.865 -2.537 -7.630 1.00 88.25 110 LYS A CA 1
ATOM 924 C C . LYS A 1 110 ? -3.906 -1.564 -8.294 1.00 88.25 110 LYS A C 1
ATOM 926 O O . LYS A 1 110 ? -3.371 -0.678 -7.644 1.00 88.25 110 LYS A O 1
ATOM 931 N N . PHE A 1 111 ? -3.743 -1.686 -9.606 1.00 83.25 111 PHE A N 1
ATOM 932 C CA . PHE A 1 111 ? -3.104 -0.636 -10.391 1.00 83.25 111 PHE A CA 1
ATOM 933 C C . PHE A 1 111 ? -4.079 0.513 -10.645 1.00 83.25 111 PHE A C 1
ATOM 935 O O . PHE A 1 111 ? -5.285 0.294 -10.823 1.00 83.25 111 PHE A O 1
ATOM 942 N N . ARG A 1 112 ? -3.550 1.739 -10.725 1.00 78.06 112 ARG A N 1
ATOM 943 C CA . ARG A 1 112 ? -4.340 2.938 -11.028 1.00 78.06 112 ARG A CA 1
ATOM 944 C C . ARG A 1 112 ? -5.179 2.717 -12.295 1.00 78.06 112 ARG A C 1
ATOM 946 O O . ARG A 1 112 ? -4.682 2.304 -13.340 1.00 78.06 112 ARG A O 1
ATOM 953 N N . GLY A 1 113 ? -6.488 2.950 -12.185 1.00 76.94 113 GLY A N 1
ATOM 954 C CA . GLY A 1 113 ? -7.440 2.783 -13.293 1.00 76.94 113 GLY A CA 1
ATOM 955 C C . GLY A 1 113 ? -7.803 1.333 -13.659 1.00 76.94 113 GLY A C 1
ATOM 956 O O . GLY A 1 113 ? -8.548 1.127 -14.617 1.00 76.94 113 GLY A O 1
ATOM 957 N N . LYS A 1 114 ? -7.327 0.322 -12.920 1.00 81.88 114 LYS A N 1
ATOM 958 C CA . LYS A 1 114 ? -7.679 -1.096 -13.117 1.00 81.88 114 LYS A CA 1
ATOM 959 C C . LYS A 1 114 ? -8.556 -1.617 -11.978 1.00 81.88 114 LYS A C 1
ATOM 961 O O . LYS A 1 114 ? -8.644 -1.010 -10.913 1.00 81.88 114 LYS A O 1
ATOM 966 N N . LYS A 1 115 ? -9.243 -2.743 -12.189 1.00 84.19 115 LYS A N 1
ATOM 967 C CA . LYS A 1 115 ? -9.905 -3.479 -11.095 1.00 84.19 115 LYS A CA 1
ATOM 968 C C . LYS A 1 115 ? -8.835 -4.162 -10.227 1.00 84.19 115 LYS A C 1
ATOM 970 O O . LYS A 1 115 ? -7.782 -4.491 -10.773 1.00 84.19 115 LYS A O 1
ATOM 975 N N . PRO A 1 116 ? -9.080 -4.373 -8.923 1.00 88.50 116 PRO A N 1
ATOM 976 C CA . PRO A 1 116 ? -8.182 -5.183 -8.117 1.00 88.50 116 PRO A CA 1
ATOM 977 C C . PRO A 1 116 ? -8.047 -6.586 -8.687 1.00 88.50 116 PRO A C 1
ATOM 979 O O . PRO A 1 116 ? -8.983 -7.114 -9.294 1.00 88.50 116 PRO A O 1
ATOM 982 N N . THR A 1 117 ? -6.880 -7.170 -8.479 1.00 90.69 117 THR A N 1
ATOM 983 C CA . THR A 1 117 ? -6.534 -8.502 -8.954 1.00 90.69 117 THR A CA 1
ATOM 984 C C . THR A 1 117 ? -5.743 -9.233 -7.880 1.00 90.69 117 THR A C 1
ATOM 986 O O . THR A 1 117 ? -4.928 -8.632 -7.181 1.00 90.69 117 THR A O 1
ATOM 989 N N . ASP A 1 118 ? -5.986 -10.534 -7.756 1.00 94.06 118 ASP A N 1
ATOM 990 C CA . ASP A 1 118 ? -5.197 -11.455 -6.933 1.00 94.06 118 ASP A CA 1
ATOM 991 C C . ASP A 1 118 ? -4.037 -12.078 -7.724 1.00 94.06 118 ASP A C 1
ATOM 993 O O . ASP A 1 118 ? -3.434 -13.059 -7.287 1.00 94.06 118 ASP A O 1
ATOM 997 N N . LYS A 1 119 ? -3.756 -11.536 -8.914 1.00 95.44 119 LYS A N 1
ATOM 998 C CA . LYS A 1 119 ? -2.716 -11.999 -9.830 1.00 95.44 119 LYS A CA 1
ATOM 999 C C . LYS A 1 119 ? -1.531 -11.051 -9.872 1.00 95.44 119 LYS A C 1
ATOM 1001 O O . LYS A 1 119 ? -1.716 -9.833 -9.867 1.00 95.44 119 LYS A O 1
ATOM 1006 N N . ASP A 1 1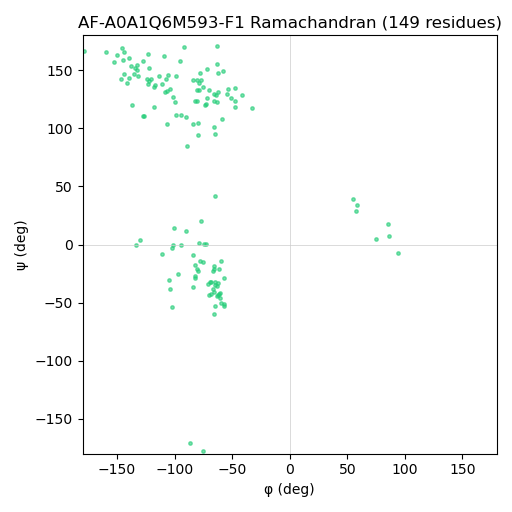20 ? -0.336 -11.610 -9.973 1.00 95.31 120 ASP A N 1
ATOM 1007 C CA . ASP A 1 120 ? 0.876 -10.868 -10.307 1.00 95.31 120 ASP A CA 1
ATOM 1008 C C . ASP A 1 120 ? 0.925 -10.502 -11.808 1.00 95.31 120 ASP A C 1
ATOM 1010 O O . ASP A 1 120 ? -0.017 -10.774 -12.564 1.00 95.31 120 ASP A O 1
ATOM 1014 N N . ILE A 1 121 ? 2.013 -9.866 -12.255 1.00 93.81 121 ILE A N 1
ATOM 1015 C CA . ILE A 1 121 ? 2.174 -9.424 -13.650 1.00 93.81 121 ILE A CA 1
ATOM 1016 C C . ILE A 1 121 ? 2.251 -10.585 -14.657 1.00 93.81 121 ILE A C 1
ATOM 1018 O O . ILE A 1 121 ? 1.953 -10.390 -15.836 1.00 93.81 121 ILE A O 1
ATOM 1022 N N . TYR A 1 122 ? 2.594 -11.793 -14.202 1.00 95.19 122 TYR A N 1
ATOM 1023 C CA . TYR A 1 122 ? 2.644 -13.010 -15.016 1.00 95.19 122 TYR A CA 1
ATOM 1024 C C . TYR A 1 122 ? 1.343 -13.829 -14.952 1.00 95.19 122 TYR A C 1
ATOM 1026 O O . TYR A 1 122 ? 1.222 -14.856 -15.620 1.00 95.19 122 TYR A O 1
ATOM 1034 N N . GLY A 1 123 ? 0.342 -13.377 -14.190 1.00 95.44 123 GLY A N 1
ATOM 1035 C CA . GLY A 1 123 ? -0.951 -14.046 -14.050 1.00 95.44 123 GLY A CA 1
ATOM 1036 C C . GLY A 1 123 ? -0.992 -15.136 -12.971 1.00 95.44 123 GLY A C 1
ATOM 1037 O O . GLY A 1 123 ? -2.007 -15.836 -12.850 1.00 95.44 123 GLY A O 1
ATOM 1038 N N . ALA A 1 124 ? 0.067 -15.289 -12.171 1.00 96.44 124 ALA A N 1
ATOM 1039 C CA . ALA A 1 124 ? 0.101 -16.224 -11.054 1.00 96.44 124 ALA A CA 1
ATOM 1040 C C . ALA A 1 124 ? -0.687 -15.668 -9.864 1.00 96.44 124 ALA A C 1
ATOM 1042 O O . ALA A 1 124 ? -0.670 -14.471 -9.592 1.00 96.44 124 ALA A O 1
ATOM 1043 N N . THR A 1 125 ? -1.415 -16.531 -9.149 1.00 96.38 125 THR A N 1
ATOM 1044 C CA . THR A 1 125 ? -2.148 -16.095 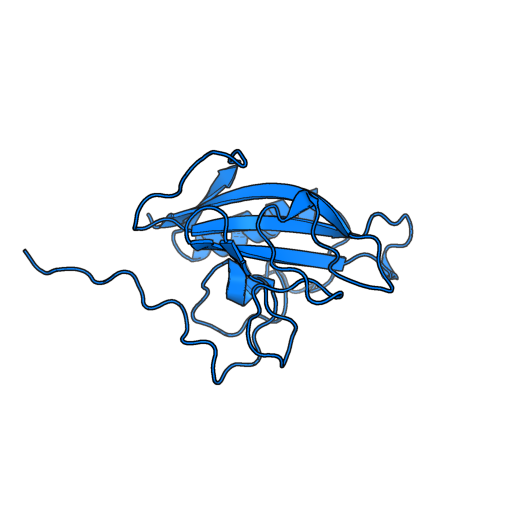-7.952 1.00 96.38 125 THR A CA 1
ATOM 1045 C C . THR A 1 125 ? -1.183 -15.764 -6.820 1.00 96.38 125 THR A C 1
ATOM 1047 O O . THR A 1 125 ? -0.337 -16.588 -6.478 1.00 96.38 125 THR A O 1
ATOM 1050 N N . ILE A 1 126 ? -1.382 -14.625 -6.163 1.00 97.44 126 ILE A N 1
ATOM 1051 C CA . ILE A 1 126 ? -0.522 -14.162 -5.079 1.00 97.44 126 ILE A CA 1
ATOM 1052 C C . ILE A 1 126 ? -0.945 -14.816 -3.758 1.00 97.44 126 ILE A C 1
ATOM 1054 O O . ILE A 1 126 ? -1.951 -14.456 -3.139 1.00 97.44 126 ILE A O 1
ATOM 1058 N N . THR A 1 127 ? -0.169 -15.807 -3.320 1.00 95.81 127 THR A N 1
ATOM 1059 C CA . THR A 1 127 ? -0.336 -16.469 -2.011 1.00 95.81 127 THR A CA 1
ATOM 1060 C C . THR A 1 127 ? 0.709 -16.048 -0.986 1.00 95.81 127 THR A C 1
ATOM 1062 O O . THR A 1 127 ? 0.433 -16.015 0.214 1.00 95.81 127 THR A O 1
ATOM 1065 N N . ASP A 1 128 ? 1.903 -15.711 -1.462 1.00 96.56 128 ASP A N 1
ATOM 1066 C CA . ASP A 1 128 ? 2.956 -15.057 -0.696 1.00 96.56 128 ASP A CA 1
ATOM 1067 C C . ASP A 1 128 ? 3.390 -13.824 -1.495 1.00 96.56 128 ASP A C 1
ATOM 1069 O O . ASP A 1 128 ? 3.951 -13.982 -2.582 1.00 96.56 128 ASP A O 1
ATOM 1073 N N . PRO A 1 129 ? 3.101 -12.603 -1.019 1.00 96.62 129 PRO A N 1
ATOM 1074 C CA . PRO A 1 129 ? 3.374 -11.403 -1.792 1.00 96.62 129 PRO A CA 1
ATOM 1075 C C . PRO A 1 129 ? 4.878 -11.179 -1.969 1.00 96.62 129 PRO A C 1
ATOM 1077 O O . PRO A 1 129 ? 5.277 -10.571 -2.953 1.00 96.62 129 PRO A O 1
ATOM 1080 N N . ARG A 1 130 ? 5.736 -11.732 -1.099 1.00 96.88 130 ARG A N 1
ATOM 1081 C CA . ARG A 1 130 ? 7.201 -11.623 -1.229 1.00 96.88 130 ARG A CA 1
ATOM 1082 C C . ARG A 1 130 ? 7.737 -12.258 -2.514 1.00 96.88 130 ARG A C 1
ATOM 1084 O O . ARG A 1 130 ? 8.849 -11.941 -2.920 1.00 96.88 130 ARG A O 1
ATOM 1091 N N . LEU A 1 131 ? 6.967 -13.167 -3.114 1.00 95.62 131 LEU A N 1
ATOM 1092 C CA . LEU A 1 131 ? 7.294 -13.860 -4.360 1.00 95.62 131 LEU A CA 1
ATOM 1093 C C . LEU A 1 131 ? 6.554 -13.276 -5.572 1.00 95.62 131 LEU A C 1
ATOM 1095 O O . LEU A 1 131 ? 6.687 -13.803 -6.672 1.00 95.62 131 LEU A O 1
ATOM 1099 N N . ALA A 1 132 ? 5.725 -12.249 -5.372 1.00 94.69 132 ALA A N 1
ATOM 1100 C CA . ALA A 1 132 ? 4.906 -11.680 -6.427 1.00 94.69 132 ALA A CA 1
ATOM 1101 C C . ALA A 1 132 ? 5.709 -10.714 -7.294 1.00 94.69 132 ALA A C 1
ATOM 1103 O O . ALA A 1 132 ? 6.363 -9.798 -6.798 1.00 94.69 132 ALA A O 1
ATOM 1104 N N . GLU A 1 133 ? 5.566 -10.865 -8.603 1.00 93.88 133 GLU A N 1
ATOM 1105 C CA . GLU A 1 133 ? 6.173 -9.969 -9.578 1.00 93.88 133 GLU A CA 1
ATOM 1106 C C . GLU A 1 133 ? 5.205 -8.824 -9.897 1.00 93.88 133 GLU A C 1
ATOM 1108 O O . GLU A 1 133 ? 4.148 -9.011 -10.505 1.00 93.88 133 GLU A O 1
ATOM 1113 N N . VAL A 1 134 ? 5.533 -7.615 -9.438 1.00 90.06 134 VAL A N 1
ATOM 1114 C CA . VAL A 1 134 ? 4.653 -6.439 -9.574 1.00 90.06 134 VAL A CA 1
ATOM 1115 C C . VAL A 1 134 ? 4.811 -5.768 -10.938 1.00 90.06 134 VAL A C 1
ATOM 1117 O O . VAL A 1 134 ? 3.837 -5.277 -11.507 1.00 90.06 134 VAL A O 1
ATOM 1120 N N . SER A 1 135 ? 6.028 -5.738 -11.481 1.00 90.25 135 SER A N 1
ATOM 1121 C CA . SER A 1 135 ? 6.357 -4.970 -12.682 1.00 90.25 135 SER A CA 1
ATOM 1122 C C . SER A 1 135 ? 7.422 -5.663 -13.518 1.00 90.25 135 SER A C 1
ATOM 1124 O O . SER A 1 135 ? 8.384 -6.201 -12.989 1.00 90.25 135 SER A O 1
ATOM 1126 N N . LEU A 1 136 ? 7.284 -5.576 -14.844 1.00 88.81 136 LEU A N 1
ATOM 1127 C CA . LEU A 1 136 ? 8.328 -5.994 -15.789 1.00 88.81 136 LEU A CA 1
ATOM 1128 C C . LEU A 1 136 ? 9.459 -4.960 -15.916 1.00 88.81 136 LEU A C 1
ATOM 1130 O O . LEU A 1 136 ? 10.487 -5.249 -16.521 1.00 88.81 136 LEU A O 1
ATOM 1134 N N . ARG A 1 137 ? 9.246 -3.734 -15.414 1.00 88.75 137 ARG A N 1
ATOM 1135 C CA . ARG A 1 137 ? 10.174 -2.601 -15.563 1.00 88.75 137 ARG A CA 1
ATOM 1136 C C . ARG A 1 137 ? 10.958 -2.307 -14.290 1.00 88.75 137 ARG A C 1
ATOM 1138 O O . ARG A 1 137 ? 12.118 -1.924 -14.380 1.00 88.75 137 ARG A O 1
ATOM 1145 N N . TYR A 1 138 ? 10.312 -2.432 -13.137 1.00 88.62 138 TYR A N 1
ATOM 1146 C CA . TYR A 1 138 ? 10.865 -2.006 -11.856 1.00 88.62 138 TYR A CA 1
ATOM 1147 C C . TYR A 1 138 ? 11.049 -3.194 -10.922 1.00 88.62 138 TYR A C 1
ATOM 1149 O O . TYR A 1 138 ? 10.175 -4.052 -10.807 1.00 88.62 138 TYR A O 1
ATOM 1157 N N . ASN A 1 139 ? 12.184 -3.211 -10.231 1.00 90.19 139 ASN A N 1
ATOM 1158 C CA . ASN A 1 139 ? 12.544 -4.240 -9.266 1.00 90.19 139 ASN A CA 1
ATOM 1159 C C . ASN A 1 139 ? 12.028 -3.852 -7.874 1.00 90.19 139 ASN A C 1
ATOM 1161 O O . ASN A 1 139 ? 12.746 -3.249 -7.074 1.00 90.19 139 ASN A O 1
ATOM 1165 N N . TYR A 1 140 ? 10.765 -4.176 -7.604 1.00 93.88 140 TYR A N 1
ATOM 1166 C CA . TYR A 1 140 ? 10.152 -3.940 -6.300 1.00 93.88 140 TYR A CA 1
ATOM 1167 C C . TYR A 1 140 ? 10.713 -4.907 -5.253 1.00 93.88 140 TYR A C 1
ATOM 1169 O O . TYR A 1 140 ? 10.672 -6.127 -5.416 1.00 93.88 140 TYR A O 1
ATOM 1177 N N . LYS A 1 141 ? 11.215 -4.361 -4.147 1.00 94.56 141 LYS A N 1
ATOM 1178 C CA . LYS A 1 141 ? 11.691 -5.105 -2.983 1.00 94.56 141 LYS A CA 1
ATOM 1179 C C . LYS A 1 141 ? 10.687 -5.029 -1.856 1.00 94.56 141 LYS A C 1
ATOM 1181 O O . LYS A 1 141 ? 10.170 -3.964 -1.530 1.00 94.56 141 LYS A O 1
ATOM 1186 N N . PHE A 1 142 ? 10.432 -6.187 -1.262 1.00 96.69 142 PHE A N 1
ATOM 1187 C CA . PHE A 1 142 ? 9.586 -6.313 -0.090 1.00 96.69 142 PHE A CA 1
ATOM 1188 C C . PHE A 1 142 ? 10.188 -5.541 1.090 1.00 96.69 142 PHE A C 1
ATOM 1190 O O . PHE A 1 142 ? 11.368 -5.706 1.400 1.00 96.69 142 PHE A O 1
ATOM 1197 N N . VAL A 1 143 ? 9.363 -4.728 1.748 1.00 97.25 143 VAL A N 1
ATOM 1198 C CA . VAL A 1 143 ? 9.748 -3.954 2.934 1.00 97.25 143 VAL A CA 1
ATOM 1199 C C . VAL A 1 143 ? 9.229 -4.614 4.203 1.00 97.25 143 VAL A C 1
ATOM 1201 O O . VAL A 1 143 ? 10.008 -4.885 5.111 1.00 97.25 143 VAL A O 1
ATOM 1204 N N . GLY A 1 144 ? 7.928 -4.892 4.271 1.00 97.94 144 GLY A N 1
ATOM 1205 C CA . GLY A 1 144 ? 7.318 -5.407 5.492 1.00 97.94 144 GLY A CA 1
ATOM 1206 C C . GLY A 1 144 ? 5.828 -5.682 5.362 1.00 97.94 144 GLY A C 1
ATOM 1207 O O . GLY A 1 144 ? 5.176 -5.253 4.404 1.00 97.94 144 GLY A O 1
ATOM 1208 N N . PHE A 1 145 ? 5.306 -6.412 6.347 1.00 98.50 145 PHE A N 1
ATOM 1209 C CA . PHE A 1 145 ? 3.873 -6.553 6.578 1.00 98.50 145 PHE A CA 1
ATOM 1210 C C . PHE A 1 145 ? 3.442 -5.594 7.676 1.00 98.50 145 PHE A C 1
ATOM 1212 O O . PHE A 1 145 ? 4.165 -5.400 8.652 1.00 98.50 145 PHE A O 1
ATOM 1219 N N . PHE A 1 146 ? 2.236 -5.059 7.535 1.00 98.31 146 PHE A N 1
ATOM 1220 C CA . PHE A 1 146 ? 1.645 -4.159 8.511 1.00 98.31 146 PHE A CA 1
ATOM 1221 C C . PHE A 1 146 ? 0.197 -4.545 8.770 1.00 98.31 146 PHE A C 1
ATOM 1223 O O . PHE A 1 146 ? -0.503 -5.011 7.868 1.00 98.31 146 PHE A O 1
ATOM 1230 N N . ILE A 1 147 ? -0.245 -4.336 10.002 1.00 97.31 147 ILE A N 1
ATOM 1231 C CA . ILE A 1 147 ? -1.644 -4.419 10.393 1.00 97.31 147 ILE A CA 1
ATOM 1232 C C . ILE A 1 147 ? -2.150 -3.000 10.625 1.00 97.31 147 ILE A C 1
ATOM 1234 O O . ILE A 1 147 ? -1.508 -2.204 11.310 1.00 97.31 147 ILE A O 1
ATOM 1238 N N . LEU A 1 148 ? -3.305 -2.718 10.035 1.00 96.25 148 LEU A N 1
ATOM 1239 C CA . LEU A 1 148 ? -4.099 -1.520 10.236 1.00 96.25 148 LEU A CA 1
ATOM 1240 C C . LEU A 1 148 ? -5.215 -1.856 11.230 1.00 96.25 148 LEU 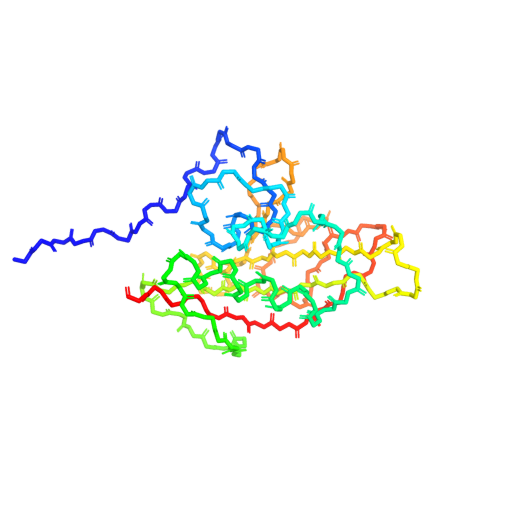A C 1
ATOM 1242 O O . LEU A 1 148 ? -6.109 -2.645 10.909 1.00 96.25 148 LEU A O 1
ATOM 1246 N N . CYS A 1 149 ? -5.135 -1.278 12.425 1.00 93.69 149 CYS A N 1
ATOM 1247 C CA . CYS A 1 149 ? -6.057 -1.471 13.539 1.00 93.69 149 CYS A CA 1
ATOM 1248 C C . CYS A 1 149 ? -6.932 -0.219 13.709 1.00 93.69 149 CYS A C 1
ATOM 1250 O O . CYS A 1 149 ? -6.440 0.767 14.257 1.00 93.69 149 CYS A O 1
ATOM 1252 N N . PRO A 1 150 ? -8.208 -0.222 13.286 1.00 88.69 150 PRO A N 1
ATOM 1253 C CA . PRO A 1 150 ? -9.150 0.821 13.692 1.00 88.69 150 PRO A CA 1
ATOM 1254 C C . PRO A 1 150 ? -9.199 0.962 15.214 1.00 88.69 150 PRO A C 1
ATOM 1256 O O . PRO A 1 150 ? -9.278 -0.056 15.912 1.00 88.69 150 PRO A O 1
ATOM 1259 N N . LEU A 1 151 ? -9.142 2.201 15.698 1.00 78.12 151 LEU A N 1
ATOM 1260 C CA . LEU A 1 151 ? -9.280 2.558 17.110 1.00 78.12 151 LEU A CA 1
ATOM 1261 C C . LEU A 1 151 ? -10.752 2.642 17.549 1.00 78.12 151 LEU A C 1
ATOM 1263 O O . LEU A 1 151 ? -11.643 2.891 16.702 1.00 78.12 151 LEU A O 1
#

Secondary structure (DSSP, 8-state):
-----------TTS----HHHHHTT-SS--SSTTTTTT-------SHHHHHHHHHHHHHTTTEEEEEE-SSPPPPTT-EEEEEEEE--S-GGG--EEEEEEEETTEEEB--TTS--BSB-TTS-B-SSGGG----SSS-EEEEEEEEEEE-

Solvent-accessible surface area (backbone atoms only — not comparable to full-atom values): 8797 Å² total; per-residue (Å²): 133,84,83,77,68,70,76,78,55,66,78,65,84,81,63,75,30,29,20,56,33,55,39,72,48,47,93,55,90,48,95,47,73,18,50,78,59,62,48,86,63,69,79,61,77,48,71,65,55,52,51,51,24,47,46,44,26,31,48,78,67,48,24,49,71,44,82,49,59,91,84,63,76,63,55,92,77,38,43,37,30,35,42,28,33,34,78,63,94,48,64,90,67,38,49,71,48,31,31,19,53,83,45,96,66,35,32,31,37,26,53,69,77,46,62,67,39,45,48,32,71,86,64,49,74,26,54,53,70,87,76,47,49,81,51,98,85,52,64,68,39,76,74,48,35,32,37,40,36,67,111

Radius of gyration: 14.85 Å; Cα contacts (8 Å, |Δi|>4): 273; chains: 1; bounding box: 46×35×36 Å

Sequence (151 aa):
MRSIKKPIGLTPTERRLDCYAYACNLNKPQDYIGQIAGYEDKDVFSKEEVIERLIADMTEEDIYVREASYEETPSDWEWKICLFVVDTGNKEEYDYHFMREDKPRRWSHKFRGKKPTDKDIYGATITDPRLAEVSLRYNYKFVGFFILCPL

pLDDT: mean 85.59, std 16.43, range [31.42, 98.5]